Protein AF-A0A3M6V8R2-F1 (afdb_monomer_lite)

Secondary structure (DSSP, 8-state):
--SS-S-TTTTHHHHHHHHHHTTSTTHHHHS------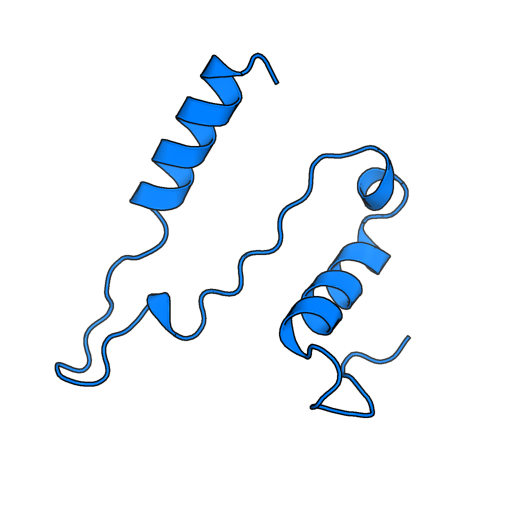-TTTTEETTTTEE--TTHHHHHHHHHHHHHTT-

Structure (mmCIF, N/CA/C/O backbone):
data_AF-A0A3M6V8R2-F1
#
_entry.id   AF-A0A3M6V8R2-F1
#
loop_
_atom_site.group_PDB
_atom_site.id
_atom_site.type_symbol
_atom_site.label_atom_id
_atom_site.label_alt_id
_atom_site.label_comp_id
_atom_site.label_asym_id
_atom_site.label_entity_id
_atom_site.label_seq_id
_atom_site.pdbx_PDB_ins_code
_atom_site.Cartn_x
_atom_site.Cartn_y
_atom_site.Cartn_z
_atom_site.occupancy
_atom_site.B_iso_or_equiv
_atom_site.auth_seq_id
_atom_site.auth_comp_id
_atom_site.auth_asym_id
_atom_site.auth_atom_id
_atom_site.pdbx_PDB_model_num
ATOM 1 N N . MET A 1 1 ? -3.814 -18.726 -6.707 1.00 87.81 1 MET A N 1
ATOM 2 C CA . MET A 1 1 ? -3.529 -17.495 -7.489 1.00 87.81 1 MET A CA 1
ATOM 3 C C . MET A 1 1 ? -2.089 -17.512 -8.005 1.00 87.81 1 MET A C 1
ATOM 5 O O . MET A 1 1 ? -1.314 -18.320 -7.511 1.00 87.81 1 MET A O 1
ATOM 9 N N . LYS A 1 2 ? -1.723 -16.662 -8.977 1.00 95.31 2 LYS A N 1
ATOM 10 C CA . LYS A 1 2 ? -0.318 -16.404 -9.366 1.00 95.31 2 LYS A CA 1
ATOM 11 C C . LYS A 1 2 ? 0.126 -15.045 -8.821 1.00 95.31 2 LYS A C 1
ATOM 13 O O . LYS A 1 2 ? -0.720 -14.188 -8.594 1.00 95.31 2 LYS A O 1
ATOM 18 N N . ASN A 1 3 ? 1.431 -14.851 -8.648 1.00 93.88 3 ASN A N 1
ATOM 19 C CA . ASN A 1 3 ? 2.030 -13.631 -8.089 1.00 93.88 3 ASN A CA 1
ATOM 20 C C . ASN A 1 3 ? 2.213 -12.484 -9.096 1.00 93.88 3 ASN A C 1
ATOM 22 O O . ASN A 1 3 ? 2.792 -11.456 -8.762 1.00 93.88 3 ASN A O 1
ATOM 26 N N . SER A 1 4 ? 1.758 -12.652 -10.337 1.00 94.81 4 SER A N 1
ATOM 27 C CA . SER A 1 4 ? 1.782 -11.592 -11.338 1.00 94.81 4 SER A CA 1
ATOM 28 C C . SER A 1 4 ? 0.681 -11.791 -12.372 1.00 94.81 4 SER A C 1
ATOM 30 O O . SER A 1 4 ? 0.201 -12.909 -12.599 1.00 94.81 4 SER A O 1
ATOM 32 N N . VAL A 1 5 ? 0.283 -10.688 -13.000 1.00 95.75 5 VAL A N 1
ATOM 33 C CA . VAL A 1 5 ? -0.742 -10.666 -14.041 1.00 95.75 5 VAL A CA 1
ATOM 34 C C . VAL A 1 5 ? -0.278 -11.406 -15.291 1.00 95.75 5 VAL A C 1
ATOM 36 O O . VAL A 1 5 ? 0.872 -11.298 -15.712 1.00 95.75 5 VAL A O 1
ATOM 39 N N . LYS A 1 6 ? -1.203 -12.117 -15.942 1.00 96.50 6 LYS A N 1
ATOM 40 C CA . LYS A 1 6 ? -0.958 -12.689 -17.276 1.00 96.50 6 LYS A CA 1
ATOM 41 C C . LYS A 1 6 ? -0.829 -11.592 -18.342 1.00 96.50 6 LYS A C 1
ATOM 43 O O . LYS A 1 6 ? -0.023 -11.727 -19.253 1.00 96.50 6 LYS A O 1
ATOM 48 N N . ASN A 1 7 ? -1.624 -10.524 -18.225 1.00 96.44 7 ASN A N 1
ATOM 49 C CA . ASN A 1 7 ? -1.619 -9.372 -19.126 1.00 96.44 7 ASN A CA 1
ATOM 50 C C . ASN A 1 7 ? -1.211 -8.106 -18.355 1.00 96.44 7 ASN A C 1
ATOM 52 O O . ASN A 1 7 ? -1.924 -7.691 -17.444 1.00 96.44 7 ASN 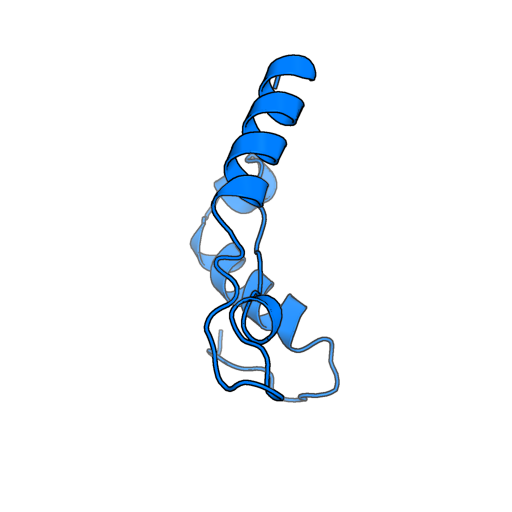A O 1
ATOM 56 N N . ARG A 1 8 ? -0.090 -7.482 -18.735 1.00 95.50 8 ARG A N 1
ATOM 57 C CA . ARG A 1 8 ? 0.420 -6.257 -18.089 1.00 95.50 8 ARG A CA 1
ATOM 58 C C . ARG A 1 8 ? -0.404 -5.003 -18.400 1.00 95.50 8 ARG A C 1
ATOM 60 O O . ARG A 1 8 ? -0.357 -4.054 -17.631 1.00 95.50 8 ARG A O 1
ATOM 67 N N . ALA A 1 9 ? -1.217 -5.020 -19.456 1.00 95.88 9 ALA A N 1
ATOM 68 C CA . ALA A 1 9 ? -2.126 -3.925 -19.798 1.00 95.88 9 ALA A CA 1
ATOM 69 C C . ALA A 1 9 ? -3.455 -3.956 -19.010 1.00 95.88 9 ALA A C 1
ATOM 71 O O . ALA A 1 9 ? -4.383 -3.228 -19.344 1.00 95.88 9 ALA A O 1
ATOM 72 N N . ASN A 1 10 ? -3.571 -4.795 -17.975 1.00 95.00 10 ASN A N 1
ATOM 73 C CA . ASN A 1 10 ? -4.785 -4.944 -17.169 1.00 95.00 10 ASN A CA 1
ATOM 74 C C . ASN A 1 10 ? -4.628 -4.319 -15.773 1.00 95.00 10 ASN A C 1
ATOM 76 O O . ASN A 1 10 ? -4.730 -5.023 -14.774 1.00 95.00 10 ASN A O 1
ATOM 80 N N . GLY A 1 11 ? -4.300 -3.024 -15.699 1.00 96.06 11 GLY A N 1
ATOM 81 C CA . GLY A 1 11 ? -4.179 -2.314 -14.417 1.00 96.06 11 GLY A CA 1
ATOM 82 C C . GLY A 1 11 ? -3.161 -2.958 -13.469 1.00 96.06 11 GLY A C 1
ATOM 83 O O . GLY A 1 11 ? -3.500 -3.333 -12.350 1.00 96.06 11 GLY A O 1
ATOM 84 N N . GLN A 1 12 ? -1.916 -3.133 -13.929 1.00 96.56 12 GLN A N 1
ATOM 85 C CA . GLN A 1 12 ? -0.907 -3.949 -13.243 1.00 96.56 12 GLN A CA 1
ATOM 86 C C . GLN A 1 12 ? -0.696 -3.577 -11.762 1.00 96.56 12 GLN A C 1
ATOM 88 O O . GLN A 1 12 ? -0.580 -4.482 -10.936 1.00 96.56 12 GLN A O 1
ATOM 93 N N . VAL A 1 13 ? -0.694 -2.283 -11.422 1.00 97.50 13 VAL A N 1
ATOM 94 C CA . VAL A 1 13 ? -0.563 -1.798 -10.034 1.00 97.50 13 VAL A CA 1
ATOM 95 C C . VAL A 1 13 ? -1.762 -2.232 -9.182 1.00 97.50 13 VAL A C 1
ATOM 97 O O . VAL A 1 13 ? -1.591 -2.789 -8.101 1.00 97.50 13 VAL A O 1
ATOM 100 N N . SER A 1 14 ? -2.986 -2.088 -9.697 1.00 97.44 14 SER A N 1
ATOM 101 C CA . SER A 1 14 ? -4.202 -2.540 -9.010 1.00 97.44 14 SER A CA 1
ATOM 102 C C . SER A 1 14 ? -4.214 -4.054 -8.801 1.00 97.44 14 SER A C 1
ATOM 104 O O . SER A 1 14 ? -4.592 -4.524 -7.733 1.00 97.44 14 SER A O 1
ATOM 106 N N . CYS A 1 15 ? -3.752 -4.840 -9.777 1.00 97.81 15 CYS A N 1
ATOM 107 C CA . CYS A 1 15 ? -3.622 -6.286 -9.603 1.00 97.81 15 CYS A CA 1
ATOM 108 C C . CYS A 1 15 ? -2.553 -6.681 -8.573 1.00 97.81 15 CYS A C 1
ATOM 110 O O . CYS A 1 15 ? -2.726 -7.693 -7.897 1.00 97.81 15 CYS A O 1
ATOM 112 N N . ALA A 1 16 ? -1.466 -5.914 -8.441 1.00 98.06 16 ALA A N 1
ATOM 113 C CA . ALA A 1 16 ? -0.489 -6.117 -7.373 1.00 98.06 16 ALA A CA 1
ATOM 114 C C . ALA A 1 16 ? -1.105 -5.815 -5.995 1.00 98.06 16 ALA A C 1
ATOM 116 O O . ALA A 1 16 ? -0.951 -6.612 -5.071 1.00 98.06 16 ALA A O 1
ATOM 117 N N . GLY A 1 17 ? -1.893 -4.740 -5.889 1.00 97.81 17 GLY A N 1
ATOM 118 C CA . GLY A 1 17 ? -2.722 -4.464 -4.714 1.00 97.81 17 GLY A CA 1
ATOM 119 C C . GLY A 1 17 ? -3.662 -5.629 -4.390 1.00 97.81 17 GLY A C 1
ATOM 120 O O . GLY A 1 17 ? -3.592 -6.182 -3.296 1.00 97.81 17 GLY A O 1
ATOM 121 N N . GLN A 1 18 ? -4.474 -6.079 -5.355 1.00 96.19 18 GLN A N 1
ATOM 122 C CA . GLN A 1 18 ? -5.393 -7.214 -5.176 1.00 96.19 18 GLN A CA 1
ATOM 123 C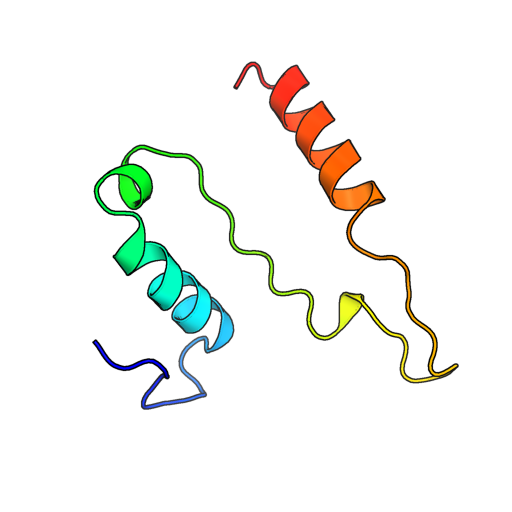 C . GLN A 1 18 ? -4.666 -8.496 -4.753 1.00 96.19 18 GLN A C 1
ATOM 125 O O . GLN A 1 18 ? -5.191 -9.280 -3.964 1.00 96.19 18 GLN A O 1
ATOM 130 N N . PHE A 1 19 ? -3.451 -8.726 -5.267 1.00 97.81 19 PHE A N 1
ATOM 131 C CA . PHE A 1 19 ? -2.644 -9.866 -4.847 1.00 97.81 19 PHE A CA 1
ATOM 132 C C . PHE A 1 19 ? -2.411 -9.844 -3.331 1.00 97.81 19 PHE A C 1
ATOM 134 O O . PHE A 1 19 ? -2.577 -10.878 -2.693 1.00 97.81 19 PHE A O 1
ATOM 141 N N . ILE A 1 20 ? -2.089 -8.684 -2.751 1.00 98.12 20 ILE A N 1
ATOM 142 C CA . ILE A 1 20 ? -1.932 -8.514 -1.298 1.00 98.12 20 ILE A CA 1
ATOM 143 C C . ILE A 1 20 ? -3.284 -8.675 -0.589 1.00 98.12 20 ILE A C 1
ATOM 145 O O . ILE A 1 20 ? -3.369 -9.447 0.364 1.00 98.12 20 ILE A O 1
ATOM 149 N N . ALA A 1 21 ? -4.337 -8.022 -1.096 1.00 97.50 21 ALA A N 1
ATOM 150 C CA . ALA A 1 21 ? -5.702 -8.063 -0.552 1.00 97.50 21 ALA A CA 1
ATOM 151 C C . ALA A 1 21 ? -6.190 -9.489 -0.270 1.00 97.50 21 ALA A C 1
ATOM 153 O O . ALA A 1 21 ? -6.685 -9.795 0.810 1.00 97.50 21 ALA A O 1
ATOM 154 N N . ASN A 1 22 ? -5.965 -10.390 -1.230 1.00 96.94 22 ASN A N 1
ATOM 155 C CA . ASN A 1 22 ? -6.410 -11.782 -1.170 1.00 96.94 22 ASN A CA 1
ATOM 156 C C . ASN A 1 22 ? -5.777 -12.597 -0.025 1.00 96.94 22 ASN A C 1
ATOM 158 O O . ASN A 1 22 ? -6.179 -13.738 0.192 1.00 96.94 22 ASN A O 1
ATOM 162 N N . HIS A 1 23 ? -4.787 -12.045 0.684 1.00 97.44 23 HIS A N 1
ATOM 163 C CA . HIS A 1 23 ? -4.150 -12.660 1.849 1.00 97.44 23 HIS A CA 1
ATOM 164 C C . HIS A 1 23 ? -4.564 -12.006 3.181 1.00 97.44 23 HIS A C 1
ATOM 166 O O . HIS A 1 23 ? -4.077 -12.426 4.226 1.00 97.44 23 HIS A O 1
ATOM 172 N N . LEU A 1 24 ? -5.449 -11.001 3.169 1.00 97.69 24 LEU A N 1
ATOM 173 C CA . LEU A 1 24 ? -5.923 -10.311 4.378 1.00 97.69 24 LEU A CA 1
ATOM 174 C C . LEU A 1 24 ? -7.123 -11.007 5.052 1.00 97.69 24 LEU A C 1
ATOM 176 O O . LEU A 1 24 ? -7.520 -10.615 6.148 1.00 97.69 24 LEU A O 1
ATOM 180 N N . GLY A 1 25 ? -7.696 -12.039 4.423 1.00 96.19 25 GLY A N 1
ATOM 181 C CA . GLY A 1 25 ? -8.895 -12.719 4.922 1.00 96.19 25 GLY A CA 1
ATOM 182 C C . GLY A 1 25 ? -10.086 -11.763 5.024 1.00 96.19 25 GLY A C 1
ATOM 183 O O . GLY A 1 25 ? -10.248 -10.881 4.182 1.00 96.19 25 GLY A O 1
ATOM 184 N N . ASP A 1 26 ? -10.888 -11.901 6.079 1.00 96.75 26 ASP A N 1
ATOM 185 C CA . ASP A 1 26 ? -12.095 -11.087 6.295 1.00 96.75 26 ASP A CA 1
ATOM 186 C C . ASP A 1 26 ? -11.799 -9.580 6.400 1.00 96.75 26 ASP A C 1
ATOM 188 O O . ASP A 1 26 ? -12.672 -8.752 6.125 1.00 96.75 26 ASP A O 1
ATOM 192 N N . PHE A 1 27 ? -10.567 -9.197 6.759 1.00 95.38 27 PHE A N 1
ATOM 193 C CA . PHE A 1 27 ? -10.168 -7.792 6.865 1.00 95.38 27 PHE A CA 1
ATOM 194 C C . PHE A 1 27 ? -10.201 -7.063 5.513 1.00 95.38 27 PHE A C 1
ATOM 196 O O . PHE A 1 27 ? -10.382 -5.851 5.491 1.00 95.38 27 PHE A O 1
ATOM 203 N N . GLU A 1 28 ? -10.088 -7.777 4.388 1.00 95.56 28 GLU A N 1
ATOM 204 C CA . GLU A 1 28 ? -10.210 -7.179 3.050 1.00 95.56 28 GLU A CA 1
ATOM 205 C C . GLU A 1 28 ? -11.594 -6.558 2.808 1.00 95.56 28 GLU A C 1
ATOM 207 O O . GLU A 1 28 ? -11.693 -5.515 2.168 1.00 95.56 28 GLU A O 1
ATOM 212 N N . GLN A 1 29 ? -12.644 -7.157 3.380 1.00 90.94 29 GLN A N 1
ATOM 213 C CA . GLN A 1 29 ? -14.036 -6.738 3.186 1.00 90.94 29 GLN A CA 1
ATOM 214 C C . GLN A 1 29 ? -14.581 -5.908 4.349 1.00 90.94 29 GLN A C 1
ATOM 216 O O . GLN A 1 29 ? -15.519 -5.131 4.177 1.00 90.94 29 GLN A O 1
ATOM 221 N N . THR A 1 30 ? -14.031 -6.112 5.547 1.00 94.31 30 THR A N 1
ATOM 222 C CA . THR A 1 30 ? -14.532 -5.505 6.791 1.00 94.31 30 THR A CA 1
ATOM 223 C C . THR A 1 30 ? -13.658 -4.364 7.296 1.00 94.31 30 THR A C 1
ATOM 225 O O . THR A 1 30 ? -14.142 -3.477 7.998 1.00 94.31 30 THR A O 1
ATOM 228 N N . GLY A 1 31 ? -12.372 -4.382 6.952 1.00 91.44 31 GLY A N 1
ATOM 229 C CA . GLY A 1 31 ? -11.401 -3.377 7.345 1.00 91.44 31 GLY A CA 1
ATOM 230 C C . GLY A 1 31 ? -11.321 -2.216 6.359 1.00 91.44 31 GLY A C 1
ATOM 231 O O . GLY A 1 31 ? -11.878 -2.231 5.263 1.00 91.44 31 GLY A O 1
ATOM 232 N N . LYS A 1 32 ? -10.565 -1.189 6.750 1.00 91.44 32 LYS A N 1
ATOM 233 C CA . LYS A 1 32 ? -10.112 -0.136 5.839 1.00 91.44 32 LYS A CA 1
ATOM 234 C C . LYS A 1 32 ? -8.665 -0.437 5.471 1.00 91.44 32 LYS A C 1
ATOM 236 O O . LYS A 1 32 ? -7.780 -0.352 6.319 1.00 91.44 32 LYS A O 1
ATOM 241 N N . TRP A 1 33 ? -8.423 -0.787 4.215 1.00 94.75 33 TRP A N 1
ATOM 242 C CA . TRP A 1 33 ? -7.085 -1.066 3.702 1.00 94.75 33 TRP A CA 1
ATOM 243 C C . TRP A 1 33 ? -6.784 -0.187 2.488 1.00 94.75 33 TRP A C 1
ATOM 245 O O . TRP A 1 33 ? -7.644 0.068 1.647 1.00 94.75 33 TRP A O 1
ATOM 255 N N . LEU A 1 34 ? -5.542 0.291 2.418 1.00 95.69 34 LEU A N 1
ATOM 256 C CA . 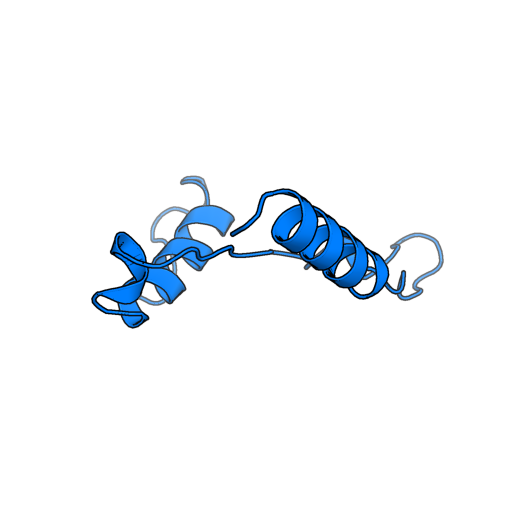LEU A 1 34 ? -5.025 1.120 1.340 1.00 95.6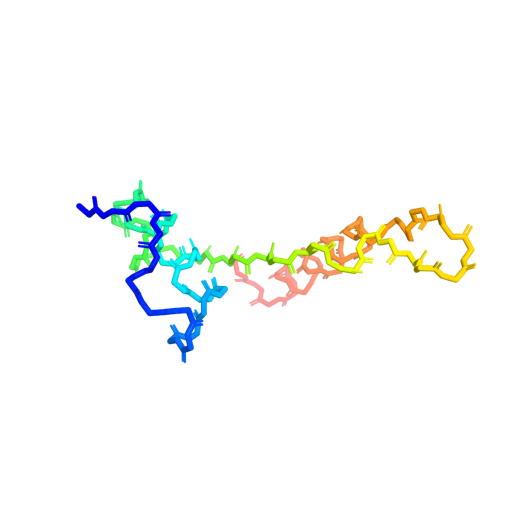9 34 LEU A CA 1
ATOM 257 C C . LEU A 1 34 ? -3.681 0.552 0.877 1.00 95.69 34 LEU A C 1
ATOM 259 O O . LEU A 1 34 ? -2.750 0.408 1.669 1.00 95.69 34 LEU A O 1
ATOM 263 N N . HIS A 1 35 ? -3.569 0.262 -0.416 1.00 97.44 35 HIS A N 1
ATOM 264 C CA . HIS A 1 35 ? -2.293 -0.031 -1.062 1.00 97.44 35 HIS A CA 1
ATOM 265 C C . HIS A 1 35 ? -1.707 1.252 -1.659 1.00 97.44 35 HIS A C 1
ATOM 267 O O . HIS A 1 35 ? -2.381 1.939 -2.425 1.00 97.44 35 HIS A O 1
ATOM 273 N N . VAL A 1 36 ? -0.449 1.554 -1.331 1.00 97.62 36 VAL A N 1
ATOM 274 C CA . VAL A 1 36 ? 0.286 2.706 -1.869 1.00 97.62 36 VAL A CA 1
ATOM 275 C C . VAL A 1 36 ? 1.490 2.193 -2.651 1.00 97.62 36 VAL A C 1
ATOM 277 O O . VAL A 1 36 ? 2.469 1.740 -2.059 1.00 97.62 36 VAL A O 1
ATOM 280 N N . ASP A 1 37 ? 1.418 2.260 -3.980 1.00 97.75 37 ASP A N 1
ATOM 281 C CA . ASP A 1 37 ? 2.582 2.054 -4.845 1.00 97.75 37 ASP A CA 1
ATOM 282 C C . ASP A 1 37 ? 3.345 3.376 -4.967 1.00 97.75 37 ASP A C 1
ATOM 284 O O . ASP A 1 37 ? 2.836 4.367 -5.491 1.00 97.75 37 ASP A O 1
ATOM 288 N N . MET A 1 38 ? 4.562 3.389 -4.432 1.00 96.81 38 MET A N 1
ATOM 289 C CA . MET A 1 38 ? 5.418 4.570 -4.360 1.00 96.81 38 MET A CA 1
ATOM 290 C C . MET A 1 38 ? 6.711 4.414 -5.170 1.00 96.81 38 MET A C 1
ATOM 292 O O . MET A 1 38 ? 7.669 5.145 -4.933 1.00 96.81 38 MET A O 1
ATOM 296 N N . ALA A 1 39 ? 6.760 3.481 -6.130 1.00 95.19 39 ALA A N 1
ATOM 297 C CA . ALA A 1 39 ? 7.989 3.140 -6.853 1.00 95.19 39 ALA A CA 1
ATOM 298 C C . ALA A 1 39 ? 8.698 4.350 -7.491 1.00 95.19 39 ALA A C 1
ATOM 300 O O . ALA A 1 39 ? 9.925 4.413 -7.485 1.00 95.19 39 ALA A O 1
ATOM 301 N N . PHE A 1 40 ? 7.937 5.320 -8.010 1.00 93.38 40 PHE A N 1
ATOM 302 C CA . PHE A 1 40 ? 8.495 6.501 -8.679 1.00 93.38 40 PHE A CA 1
ATOM 303 C C . PHE A 1 40 ? 8.457 7.779 -7.843 1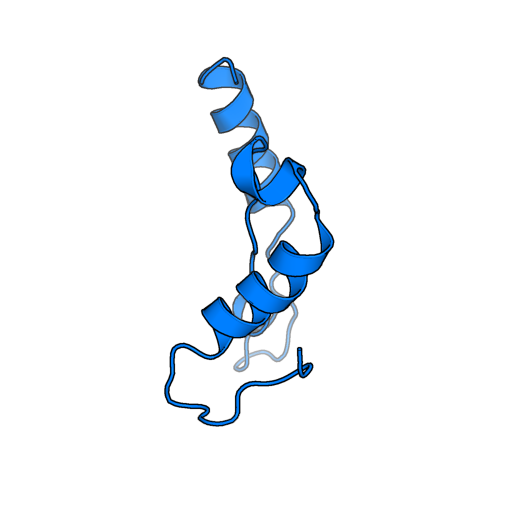.00 93.38 40 PHE A C 1
ATOM 305 O O . PHE A 1 40 ? 9.206 8.701 -8.132 1.00 93.38 40 PHE A O 1
ATOM 312 N N . THR A 1 41 ? 7.624 7.867 -6.803 1.00 94.25 41 THR A N 1
ATOM 313 C CA . THR A 1 41 ? 7.556 9.087 -5.981 1.00 94.25 41 THR A CA 1
ATOM 314 C C . THR A 1 41 ? 8.712 9.195 -4.992 1.00 94.25 41 THR A C 1
ATOM 316 O O . THR A 1 41 ? 8.997 10.295 -4.526 1.00 94.25 41 THR A O 1
ATOM 319 N N . VAL A 1 42 ? 9.399 8.089 -4.683 1.00 96.38 42 VAL A N 1
ATOM 320 C CA . VAL A 1 42 ? 10.524 8.040 -3.729 1.00 96.38 42 VAL A CA 1
ATOM 321 C C . VAL A 1 42 ? 11.831 8.637 -4.252 1.00 96.38 42 VAL A C 1
ATOM 323 O O . VAL A 1 42 ? 12.761 8.813 -3.466 1.00 96.38 42 VAL A O 1
ATOM 326 N N . PHE A 1 43 ? 11.929 8.939 -5.548 1.00 96.19 43 PHE A N 1
ATOM 327 C CA . PHE A 1 43 ? 13.183 9.312 -6.197 1.00 96.19 43 PHE A CA 1
ATOM 328 C C . PHE A 1 43 ? 12.962 10.253 -7.384 1.00 96.19 43 PHE A C 1
ATOM 330 O O . PHE A 1 43 ? 11.997 10.106 -8.130 1.00 96.19 43 PHE A O 1
ATOM 337 N N . THR A 1 44 ? 13.897 11.173 -7.594 1.00 92.00 44 THR A N 1
ATOM 338 C CA . THR A 1 44 ? 13.946 12.069 -8.755 1.00 92.00 44 THR A CA 1
ATOM 339 C C . THR A 1 44 ? 15.063 11.648 -9.705 1.00 92.00 44 THR A C 1
ATOM 341 O O . THR A 1 44 ? 16.223 11.503 -9.321 1.00 92.00 44 THR A O 1
ATOM 344 N N . SER A 1 45 ? 14.724 11.449 -10.983 1.00 86.75 45 SER A N 1
ATOM 345 C CA . SER A 1 45 ? 15.686 11.036 -12.017 1.00 86.75 45 SER A CA 1
ATOM 346 C C . SER A 1 45 ? 16.755 12.080 -12.313 1.00 86.75 45 SER A C 1
ATOM 348 O O . SER A 1 45 ? 17.853 11.721 -12.739 1.00 86.75 45 SER A O 1
ATOM 350 N N . ASP A 1 46 ? 16.424 13.348 -12.090 1.00 88.44 46 ASP A N 1
ATOM 351 C CA . ASP A 1 46 ? 17.198 14.485 -12.581 1.00 88.44 46 ASP A CA 1
ATOM 352 C C . ASP A 1 46 ? 18.446 14.728 -11.729 1.00 88.44 46 ASP A C 1
ATOM 354 O O . ASP A 1 46 ? 19.540 14.921 -12.256 1.00 88.44 46 ASP A O 1
ATOM 358 N N . ASP A 1 47 ? 18.303 14.649 -10.409 1.00 87.44 47 ASP A N 1
ATOM 359 C CA . ASP A 1 47 ? 19.381 14.832 -9.434 1.00 87.44 47 ASP A CA 1
ATOM 360 C C . ASP A 1 47 ? 19.824 13.518 -8.769 1.00 87.44 47 ASP A C 1
ATOM 362 O O . ASP A 1 47 ? 20.768 13.510 -7.979 1.00 87.44 47 ASP A O 1
ATOM 366 N N . LYS A 1 48 ? 19.178 12.399 -9.122 1.00 89.25 48 LYS A N 1
ATOM 367 C CA . LYS A 1 48 ? 19.411 11.054 -8.584 1.00 89.25 48 LYS A CA 1
ATOM 368 C C . LYS A 1 48 ? 19.312 10.969 -7.061 1.00 89.25 48 LYS A C 1
ATOM 370 O O . LYS A 1 48 ? 20.014 10.164 -6.441 1.00 89.25 48 LYS A O 1
ATOM 375 N N . GLN A 1 49 ? 18.444 11.774 -6.461 1.00 93.19 49 GLN A N 1
ATOM 376 C CA . GLN A 1 49 ? 18.241 11.797 -5.018 1.00 93.19 49 GLN A CA 1
ATOM 377 C C . GLN A 1 49 ? 16.905 11.178 -4.612 1.00 93.19 49 GLN A C 1
ATOM 379 O O . GLN A 1 49 ? 15.941 11.112 -5.376 1.00 93.19 49 GLN A O 1
ATOM 384 N N . SER A 1 50 ? 16.861 10.702 -3.370 1.00 95.50 50 SER A N 1
ATOM 385 C CA . SER A 1 50 ? 15.616 10.299 -2.726 1.00 95.50 50 SER A CA 1
ATOM 386 C C . SER A 1 50 ? 14.807 11.539 -2.350 1.00 95.50 50 SER A C 1
ATOM 388 O O . SER A 1 50 ? 15.355 12.500 -1.818 1.00 95.50 50 SER A O 1
ATOM 390 N N . THR A 1 51 ? 13.492 11.497 -2.547 1.00 95.56 51 THR A N 1
ATOM 391 C CA . THR A 1 51 ? 12.601 12.644 -2.279 1.00 95.56 51 THR A CA 1
ATOM 392 C C . THR A 1 51 ? 12.165 12.749 -0.818 1.00 95.56 51 THR A C 1
ATOM 394 O O . THR A 1 51 ? 11.665 13.786 -0.391 1.00 95.56 51 THR A O 1
ATOM 397 N N . GLY A 1 52 ? 12.284 11.661 -0.051 1.00 95.56 52 GLY A N 1
ATOM 398 C CA . GLY A 1 52 ? 11.707 11.568 1.294 1.00 95.56 52 GLY A CA 1
ATOM 399 C C . GLY A 1 52 ? 10.177 11.426 1.312 1.00 95.56 52 GLY A C 1
ATOM 400 O O . GLY A 1 52 ? 9.558 11.591 2.366 1.00 95.56 52 GLY A O 1
ATOM 401 N N . PHE A 1 53 ? 9.547 11.116 0.170 1.00 96.44 53 PHE A N 1
ATOM 402 C CA . PHE A 1 53 ? 8.107 10.864 0.094 1.00 96.44 53 PHE A CA 1
ATOM 403 C C . PHE A 1 53 ? 7.687 9.716 1.030 1.00 96.44 53 PHE A C 1
ATOM 405 O O . PHE A 1 53 ? 8.313 8.659 1.061 1.00 96.44 53 PHE A O 1
ATOM 412 N N . GLY A 1 54 ? 6.603 9.920 1.782 1.00 97.06 54 GLY A N 1
ATOM 413 C CA . GLY A 1 54 ? 6.019 8.917 2.679 1.00 97.06 54 GLY A CA 1
ATOM 414 C C . GLY A 1 54 ? 5.755 9.446 4.086 1.00 97.06 54 GLY A C 1
ATOM 415 O O . GLY A 1 54 ? 4.625 9.366 4.554 1.00 97.06 54 GLY A O 1
ATOM 416 N N . VAL A 1 55 ? 6.750 10.060 4.739 1.00 97.38 55 VAL A N 1
ATOM 417 C CA . VAL A 1 55 ? 6.608 10.523 6.137 1.00 97.38 55 VAL A CA 1
ATOM 418 C C . VAL A 1 55 ? 5.507 11.576 6.260 1.00 97.38 55 VAL A C 1
ATOM 420 O O . VAL A 1 55 ? 4.562 11.394 7.022 1.00 97.38 55 VAL A O 1
ATOM 423 N N . ALA A 1 56 ? 5.583 12.648 5.467 1.00 97.88 56 ALA A N 1
ATOM 424 C CA . ALA A 1 56 ? 4.561 13.694 5.479 1.00 97.88 56 ALA A CA 1
ATOM 425 C C . ALA A 1 56 ? 3.181 13.155 5.064 1.00 97.88 56 ALA A C 1
ATOM 427 O O . ALA A 1 56 ? 2.178 13.508 5.674 1.00 97.88 56 ALA A O 1
ATOM 428 N N . PHE A 1 57 ? 3.138 12.250 4.079 1.00 97.50 57 PHE A N 1
ATOM 429 C CA . PHE A 1 57 ? 1.900 11.620 3.618 1.00 97.50 57 PHE A CA 1
ATOM 430 C C . PHE A 1 57 ? 1.190 10.852 4.741 1.00 97.50 57 PHE A C 1
ATOM 432 O O . PHE A 1 57 ? 0.009 11.090 4.975 1.00 97.50 57 PHE A O 1
ATOM 439 N N . ILE A 1 58 ? 1.902 9.985 5.469 1.00 97.31 58 ILE A N 1
ATOM 440 C CA . ILE A 1 58 ? 1.316 9.210 6.571 1.00 97.31 58 ILE A CA 1
ATOM 441 C C . ILE A 1 58 ? 0.865 10.125 7.711 1.00 97.31 58 ILE A C 1
ATOM 443 O O . ILE A 1 58 ? -0.250 9.968 8.198 1.00 97.31 58 ILE A O 1
ATOM 447 N N . GLN A 1 59 ? 1.675 11.116 8.099 1.00 98.12 59 GLN A N 1
ATOM 448 C CA . GLN A 1 59 ? 1.301 12.050 9.168 1.00 98.12 59 GLN A CA 1
ATOM 449 C C . GLN A 1 59 ? 0.036 12.847 8.819 1.00 98.12 59 GLN A C 1
ATOM 451 O O . GLN A 1 59 ? -0.846 13.008 9.661 1.00 98.12 59 GLN A O 1
ATOM 456 N N . SER A 1 60 ? -0.077 13.322 7.576 1.00 97.75 60 SER A N 1
ATOM 457 C CA . SER A 1 60 ? -1.279 14.010 7.101 1.00 97.75 60 SER A CA 1
ATOM 458 C C . SER A 1 60 ? -2.480 13.071 7.025 1.00 97.75 60 SER A C 1
ATOM 460 O O . SER A 1 60 ? -3.549 13.433 7.502 1.00 97.75 60 SER A O 1
ATOM 462 N N . LEU A 1 61 ? -2.310 11.859 6.490 1.00 96.62 61 LEU A N 1
ATOM 463 C CA . LEU A 1 61 ? -3.386 10.873 6.400 1.00 96.62 61 LEU A CA 1
ATOM 464 C C . LEU A 1 61 ? -3.936 10.509 7.785 1.00 96.62 61 LEU A C 1
ATOM 466 O O . LEU A 1 61 ? -5.147 10.489 7.965 1.00 96.62 61 LEU A O 1
ATOM 470 N N . LEU A 1 62 ? -3.063 10.270 8.767 1.00 96.06 62 LEU A N 1
ATOM 471 C CA . LEU A 1 62 ? -3.472 9.961 10.140 1.00 96.06 62 LEU A CA 1
ATOM 472 C C . LEU A 1 62 ? -4.271 11.104 10.769 1.00 96.06 62 LEU A C 1
ATOM 474 O O . LEU A 1 62 ? -5.287 10.848 11.407 1.00 96.06 62 LEU A O 1
ATOM 478 N N . LYS A 1 63 ? -3.857 12.356 10.546 1.00 97.50 63 LYS A N 1
ATOM 479 C CA . LYS A 1 63 ? -4.605 13.530 11.009 1.00 97.50 63 LYS A CA 1
ATOM 480 C C . LYS A 1 63 ? -6.000 13.607 10.381 1.00 97.50 63 LYS A C 1
ATOM 482 O O . LYS A 1 63 ? -6.960 13.913 11.078 1.00 97.50 63 LYS A O 1
ATOM 487 N N . GLU A 1 64 ? -6.123 13.343 9.082 1.00 96.62 64 GLU A N 1
ATOM 488 C CA . GLU A 1 64 ? -7.429 13.350 8.411 1.00 96.62 64 GLU A CA 1
ATOM 489 C C . GLU A 1 64 ? -8.333 12.202 8.884 1.00 96.62 64 GLU A C 1
ATOM 491 O O . GLU A 1 64 ? -9.529 12.406 9.068 1.00 96.62 64 GLU A O 1
ATOM 496 N N . ILE A 1 65 ? -7.769 11.015 9.131 1.00 95.06 65 ILE A N 1
ATOM 497 C CA . ILE A 1 65 ? -8.495 9.862 9.688 1.00 95.06 65 ILE A CA 1
ATOM 498 C C . ILE A 1 65 ? -9.021 10.178 11.097 1.00 95.06 65 ILE A C 1
ATOM 500 O O . ILE A 1 65 ? -10.197 9.939 11.365 1.00 95.06 65 ILE A O 1
ATOM 504 N N . ASP A 1 66 ? -8.184 10.763 11.960 1.00 95.38 66 ASP A N 1
ATOM 505 C CA . ASP A 1 66 ? -8.561 11.188 13.317 1.00 95.38 66 ASP A CA 1
ATOM 506 C C . ASP A 1 66 ? -9.689 12.235 13.286 1.00 95.38 66 ASP A C 1
ATOM 508 O O . ASP A 1 66 ? -10.725 12.072 13.929 1.00 95.38 66 ASP A O 1
ATOM 512 N N . ASN A 1 67 ? -9.558 13.259 12.434 1.00 95.94 67 ASN A N 1
ATOM 513 C CA . ASN A 1 67 ? -10.592 14.283 12.247 1.00 95.94 67 ASN A CA 1
ATOM 514 C C . ASN A 1 67 ? -11.918 13.715 11.717 1.00 95.94 67 ASN A C 1
ATOM 516 O O . ASN A 1 67 ? -12.987 14.243 12.029 1.00 95.94 67 ASN A O 1
ATOM 520 N N . ALA A 1 68 ? -11.861 12.668 10.891 1.00 92.56 68 ALA A N 1
ATOM 521 C CA . ALA A 1 68 ? -13.039 12.005 10.344 1.00 92.56 68 ALA A CA 1
ATOM 522 C C . ALA A 1 68 ? -13.740 11.078 11.357 1.00 92.56 68 ALA A C 1
ATOM 524 O O . ALA A 1 68 ? -14.802 10.538 11.033 1.00 92.56 68 ALA A O 1
ATOM 525 N N . GLY A 1 69 ? -13.175 10.898 12.560 1.00 89.25 69 GLY A N 1
ATOM 526 C CA . GLY A 1 69 ? -13.730 10.051 13.617 1.00 89.25 69 GLY A CA 1
ATOM 527 C C . GLY A 1 69 ? -13.778 8.572 13.236 1.00 89.25 69 GLY A C 1
ATOM 528 O O . GLY A 1 69 ? -14.745 7.884 13.568 1.00 89.25 69 GLY A O 1
ATOM 529 N N . TRP A 1 70 ? -12.795 8.124 12.455 1.00 80.75 70 TRP A N 1
ATOM 530 C CA . TRP A 1 70 ? -12.659 6.728 12.039 1.00 80.75 70 TRP A CA 1
ATOM 531 C C . TRP A 1 70 ? -12.068 5.840 13.129 1.00 80.75 70 TRP A C 1
ATOM 533 O O . TRP A 1 70 ? -11.278 6.340 13.958 1.00 80.75 70 TRP A O 1
#

Organism: NCBI:txid542832

Sequence (70 aa):
MKNSVKNRANGQVSCAGQFIANHLGDFEQTGKWLHVDMAFTVFTSDDKQSTGFGVAFIQSLLKEIDNAGW

pLDDT: mean 95.09, std 3.25, range [80.75, 98.12]

Radius of gyration: 15.7 Å; chains: 1; bounding box: 34×32×33 Å

Foldseek 3Di:
DDCFDPDCVPPRQVVNVVSVLVPPPPCSVVPDDDDDDCPPVQADPPVGDGPPPDPVVVVVVVVVCVVVVD

InterPro domains:
  IPR000819 Peptidase M17, leucyl aminopeptidase, C-terminal [PF00883] (1-57)